Protein AF-A0A9E2CBJ3-F1 (afdb_monomer_lite)

Radius of gyration: 17.36 Å; chains: 1; bounding box: 40×38×41 Å

Sequence (91 aa):
NQGYHIEHNYGHGEKNLCFNFFLLTLLAFYFHQIFELTDRLYQECRKKFGSKRHMWETLRSYIKILIFEDWEELLNFALDPTKYKICFHSP

Structure (mmCIF, N/CA/C/O backbone):
data_AF-A0A9E2CBJ3-F1
#
_entry.id   AF-A0A9E2CBJ3-F1
#
loop_
_atom_site.group_PDB
_atom_site.id
_atom_site.type_symbol
_atom_site.label_atom_id
_atom_site.label_alt_id
_atom_site.label_comp_id
_atom_site.label_asym_id
_atom_site.label_entity_id
_atom_site.label_seq_id
_atom_site.pdbx_PDB_ins_code
_atom_site.Cartn_x
_atom_site.Cartn_y
_atom_site.Cartn_z
_atom_site.occupancy
_atom_site.B_iso_or_equiv
_atom_site.auth_seq_id
_atom_site.auth_comp_id
_atom_site.auth_asym_id
_atom_site.auth_atom_id
_atom_site.pdbx_PDB_model_num
ATOM 1 N N . ASN A 1 1 ? 14.758 7.849 -7.226 1.00 48.84 1 ASN A N 1
ATOM 2 C CA . ASN A 1 1 ? 15.328 6.704 -7.971 1.00 48.84 1 ASN A CA 1
ATOM 3 C C . ASN A 1 1 ? 16.738 6.413 -7.485 1.00 48.84 1 ASN A C 1
ATOM 5 O O . ASN A 1 1 ? 17.696 6.924 -8.043 1.00 48.84 1 ASN A O 1
ATOM 9 N N . GLN A 1 2 ? 16.848 5.667 -6.381 1.00 49.72 2 GLN A N 1
ATOM 10 C CA . GLN A 1 2 ? 18.110 5.363 -5.697 1.00 49.72 2 GLN A CA 1
ATOM 11 C C . GLN A 1 2 ? 18.789 4.124 -6.305 1.00 49.72 2 GLN A C 1
ATOM 13 O O . GLN A 1 2 ? 18.575 3.017 -5.830 1.00 49.72 2 GLN A O 1
ATOM 18 N N . GLY A 1 3 ? 19.591 4.308 -7.357 1.00 46.91 3 GLY A N 1
ATOM 19 C CA . GLY A 1 3 ? 20.528 3.268 -7.807 1.00 46.91 3 GLY A CA 1
ATOM 20 C C . GLY A 1 3 ? 19.881 2.057 -8.482 1.00 46.91 3 GLY A C 1
ATOM 21 O O . GLY A 1 3 ? 20.253 0.921 -8.203 1.00 46.91 3 GLY A O 1
ATOM 22 N N . TYR A 1 4 ? 18.926 2.281 -9.390 1.00 55.53 4 TYR A N 1
ATOM 23 C CA . TYR A 1 4 ? 18.554 1.221 -10.325 1.00 55.53 4 TYR A CA 1
ATOM 24 C C . TYR A 1 4 ? 19.797 0.891 -11.161 1.00 55.53 4 TYR A C 1
ATOM 26 O O . TYR A 1 4 ? 20.218 1.682 -11.999 1.00 55.53 4 TYR A O 1
ATOM 34 N N . HIS A 1 5 ? 20.416 -0.260 -10.908 1.00 52.88 5 HIS A N 1
ATOM 35 C CA . HIS A 1 5 ? 21.456 -0.818 -11.764 1.00 52.88 5 HIS A CA 1
ATOM 36 C C . HIS A 1 5 ? 20.777 -1.376 -13.022 1.00 52.88 5 HIS A C 1
ATOM 38 O O . HIS A 1 5 ? 20.545 -2.580 -13.145 1.00 52.88 5 HIS A O 1
ATOM 44 N N . ILE A 1 6 ? 20.388 -0.468 -13.923 1.00 55.56 6 ILE A N 1
ATOM 45 C CA . ILE A 1 6 ? 19.677 -0.764 -15.181 1.00 55.56 6 ILE A CA 1
ATOM 46 C C . ILE A 1 6 ? 20.545 -1.651 -16.090 1.00 55.56 6 ILE A C 1
ATOM 48 O O . ILE A 1 6 ? 20.031 -2.447 -16.866 1.00 55.56 6 ILE A O 1
ATOM 52 N N . GLU A 1 7 ? 21.864 -1.568 -15.933 1.00 53.22 7 GLU A N 1
ATOM 53 C CA . GLU A 1 7 ? 22.842 -2.211 -16.812 1.00 53.22 7 GLU A CA 1
ATOM 54 C C . GLU A 1 7 ? 23.244 -3.622 -16.354 1.00 53.22 7 GLU A C 1
ATOM 56 O O . GLU A 1 7 ? 23.735 -4.409 -17.155 1.00 53.22 7 GLU A O 1
ATOM 61 N N . HIS A 1 8 ? 23.014 -3.971 -15.082 1.00 53.22 8 HIS A N 1
ATOM 62 C CA . HIS A 1 8 ? 23.495 -5.233 -14.499 1.00 53.22 8 HIS A CA 1
ATOM 63 C C . HIS A 1 8 ? 22.399 -6.268 -14.206 1.00 53.22 8 HIS A C 1
ATOM 65 O O . HIS A 1 8 ? 22.718 -7.432 -13.990 1.00 53.22 8 HIS A O 1
ATOM 71 N N . ASN A 1 9 ? 21.114 -5.893 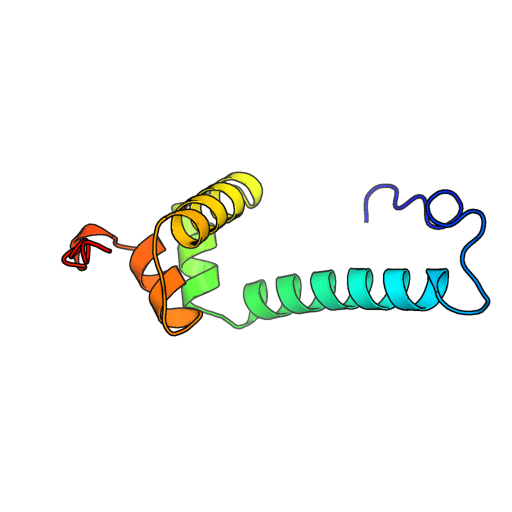-14.229 1.00 49.25 9 ASN A N 1
ATOM 72 C CA . ASN A 1 9 ? 20.015 -6.826 -13.931 1.00 49.25 9 ASN A CA 1
ATOM 73 C C . ASN A 1 9 ? 19.556 -7.688 -15.119 1.00 49.25 9 ASN A C 1
ATOM 75 O O . ASN A 1 9 ? 18.643 -8.492 -14.961 1.00 49.25 9 ASN A O 1
ATOM 79 N N . TYR A 1 10 ? 20.159 -7.549 -16.303 1.00 54.66 10 TYR A N 1
ATOM 80 C CA . TYR A 1 10 ? 19.618 -8.181 -17.512 1.00 54.66 10 TYR A CA 1
ATOM 81 C C . TYR A 1 10 ? 20.675 -8.765 -18.451 1.00 54.66 10 TYR A C 1
ATOM 83 O O . TYR A 1 10 ? 20.470 -8.832 -19.667 1.00 54.66 10 TYR A O 1
ATOM 91 N N . GLY A 1 11 ? 21.804 -9.203 -17.891 1.00 49.69 11 GLY A N 1
ATOM 92 C CA . GLY A 1 11 ? 22.766 -10.019 -18.623 1.00 49.69 11 GLY A CA 1
ATOM 93 C C . GLY A 1 11 ? 22.066 -11.242 -19.225 1.00 49.69 11 GLY A C 1
ATOM 94 O O . GLY A 1 11 ? 21.576 -12.093 -18.493 1.00 49.69 11 GLY A O 1
ATOM 95 N N . HIS A 1 12 ? 22.019 -11.301 -20.559 1.00 55.53 12 HIS A N 1
ATOM 96 C CA . HIS A 1 12 ? 21.530 -12.419 -21.383 1.00 55.53 12 HIS A CA 1
ATOM 97 C C . HIS A 1 12 ? 20.009 -12.647 -21.525 1.00 55.53 12 HIS A C 1
ATOM 99 O O . HIS A 1 12 ? 19.585 -13.768 -21.793 1.00 55.53 12 HIS A O 1
ATOM 105 N N . GLY A 1 13 ? 19.168 -11.611 -21.455 1.00 57.44 13 GLY A N 1
ATOM 106 C CA . GLY A 1 13 ? 17.787 -11.716 -21.960 1.00 57.44 13 GLY A CA 1
ATOM 107 C C . GLY A 1 13 ? 17.721 -11.582 -23.489 1.00 57.44 13 GLY A C 1
ATOM 108 O O . GLY A 1 13 ? 18.342 -10.670 -24.036 1.00 57.44 13 GLY A O 1
ATOM 109 N N . GLU A 1 14 ? 16.967 -12.452 -24.178 1.00 62.00 14 GLU A N 1
ATOM 110 C CA . GLU A 1 14 ? 16.681 -12.333 -25.621 1.00 62.00 14 GLU A CA 1
ATOM 111 C C . GLU A 1 14 ? 16.237 -10.909 -26.006 1.00 62.00 14 GLU A C 1
ATOM 113 O O . GLU A 1 14 ? 15.680 -10.175 -25.181 1.00 62.00 14 GLU A O 1
ATOM 118 N N . LYS A 1 15 ? 16.489 -10.508 -27.265 1.00 58.47 15 LYS A N 1
ATOM 119 C CA . LYS A 1 15 ? 16.178 -9.166 -27.793 1.00 58.47 15 LYS A CA 1
ATOM 120 C C . LYS A 1 15 ? 14.810 -8.687 -27.275 1.00 58.47 15 LYS A C 1
ATOM 122 O O . LYS A 1 15 ? 13.791 -9.304 -27.563 1.00 58.47 15 LYS A O 1
ATOM 127 N N . ASN A 1 16 ? 14.816 -7.564 -26.547 1.00 66.88 16 ASN A N 1
ATOM 128 C CA . ASN A 1 16 ? 13.669 -6.865 -25.937 1.00 66.88 16 ASN A CA 1
ATOM 129 C C . ASN A 1 16 ? 13.183 -7.339 -24.549 1.00 66.88 16 ASN A C 1
ATOM 131 O O . ASN A 1 16 ? 12.423 -6.604 -23.920 1.00 66.88 16 ASN A O 1
ATOM 135 N N . LEU A 1 17 ? 13.637 -8.473 -24.000 1.00 73.81 17 LEU A N 1
ATOM 136 C CA . LEU A 1 17 ? 13.149 -8.954 -22.694 1.00 73.81 17 LEU A CA 1
ATOM 137 C C . LEU A 1 17 ? 13.543 -8.024 -21.532 1.00 73.81 17 LEU A C 1
ATOM 139 O O . LEU A 1 17 ? 12.703 -7.644 -20.720 1.00 73.81 17 LEU A O 1
ATOM 143 N N . CYS A 1 18 ? 14.808 -7.596 -21.506 1.00 75.94 18 CYS A N 1
ATOM 144 C CA . CYS A 1 18 ? 15.335 -6.590 -20.575 1.00 75.94 18 CYS A CA 1
ATOM 145 C C . CYS A 1 18 ? 14.497 -5.301 -20.581 1.00 75.94 18 CYS A C 1
ATOM 147 O O . CYS A 1 18 ? 14.080 -4.792 -19.541 1.00 75.94 18 CYS A O 1
ATOM 149 N N . PHE A 1 19 ? 14.211 -4.802 -21.783 1.00 81.81 19 PHE A N 1
ATOM 150 C CA . PHE A 1 19 ? 13.473 -3.564 -21.982 1.00 81.81 19 PHE A CA 1
ATOM 151 C C . PHE A 1 19 ? 12.016 -3.687 -21.521 1.00 81.81 19 PHE A C 1
ATOM 153 O O . PHE A 1 19 ? 11.508 -2.791 -20.852 1.00 81.81 19 PHE A O 1
ATOM 160 N N . ASN A 1 20 ? 11.367 -4.824 -21.786 1.00 86.19 20 ASN A N 1
ATOM 161 C CA . ASN A 1 20 ? 10.010 -5.089 -21.309 1.00 86.19 20 ASN A CA 1
ATOM 162 C C . ASN A 1 20 ? 9.942 -5.112 -19.776 1.00 86.19 20 ASN A C 1
ATOM 164 O O . ASN A 1 20 ? 9.069 -4.471 -19.195 1.00 86.19 20 ASN A O 1
ATOM 168 N N . PHE A 1 21 ? 10.880 -5.783 -19.101 1.00 84.19 21 PHE A N 1
ATOM 169 C CA . PHE A 1 21 ? 10.931 -5.780 -17.635 1.00 84.19 21 PHE A CA 1
ATOM 170 C C . PHE A 1 21 ? 11.216 -4.394 -17.054 1.00 84.19 21 PHE A C 1
ATOM 172 O O . PHE A 1 21 ? 10.614 -4.013 -16.045 1.00 84.19 21 PHE A O 1
ATOM 179 N N . PHE A 1 22 ? 12.078 -3.612 -17.706 1.00 84.88 22 PHE A N 1
ATOM 180 C CA . PHE A 1 22 ? 12.300 -2.217 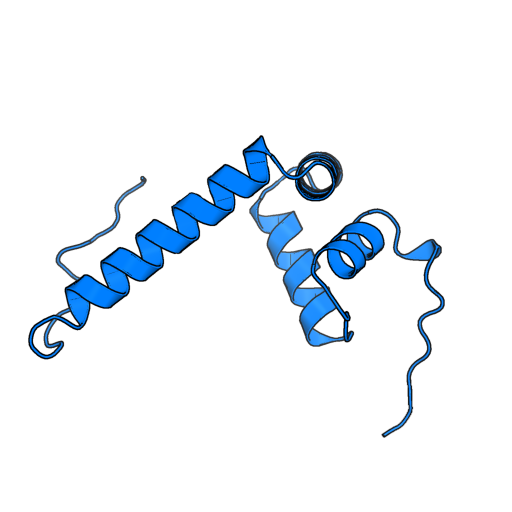-17.342 1.00 84.88 22 PHE A CA 1
ATOM 181 C C . PHE A 1 22 ? 11.012 -1.388 -17.459 1.00 84.88 22 PHE A C 1
ATOM 183 O O . PHE A 1 22 ? 10.654 -0.679 -16.516 1.00 84.88 22 PHE A O 1
ATOM 190 N N . LEU A 1 23 ? 10.278 -1.517 -18.567 1.00 90.06 23 LEU A N 1
ATOM 191 C CA . LEU A 1 23 ? 9.004 -0.824 -18.761 1.00 90.06 23 LEU A CA 1
ATOM 192 C C . LEU A 1 23 ? 7.957 -1.238 -17.725 1.00 90.06 23 LEU A C 1
ATOM 194 O O . LEU A 1 23 ? 7.307 -0.368 -17.154 1.00 90.06 23 LEU A O 1
ATOM 198 N N . LEU A 1 24 ? 7.818 -2.535 -17.436 1.00 90.44 24 LEU A N 1
ATOM 199 C CA . LEU A 1 24 ? 6.888 -3.034 -16.415 1.00 90.44 24 LEU A CA 1
ATOM 200 C C . LEU A 1 24 ? 7.231 -2.496 -15.024 1.00 90.44 24 LEU A C 1
ATOM 202 O O . LEU A 1 24 ? 6.348 -2.088 -14.274 1.00 90.44 24 LEU A O 1
ATOM 206 N N . THR A 1 25 ? 8.521 -2.443 -14.702 1.00 90.31 25 THR A N 1
ATOM 207 C CA . THR A 1 25 ? 9.014 -1.866 -13.452 1.00 90.31 25 THR A CA 1
ATOM 208 C C . THR A 1 25 ? 8.649 -0.387 -13.349 1.00 90.31 25 THR A C 1
ATOM 210 O O . THR A 1 25 ? 8.083 0.050 -12.346 1.00 90.31 25 THR A O 1
ATOM 213 N N . LEU A 1 26 ? 8.937 0.388 -14.397 1.00 91.75 26 LEU A N 1
ATOM 214 C CA . LEU A 1 26 ? 8.623 1.812 -14.443 1.00 91.75 26 LEU A CA 1
ATOM 215 C C . LEU A 1 26 ? 7.109 2.058 -14.359 1.00 91.75 26 LEU A C 1
ATOM 217 O O . LEU A 1 26 ? 6.664 2.934 -13.620 1.00 91.75 26 LEU A O 1
ATOM 221 N N . LEU A 1 27 ? 6.320 1.248 -15.063 1.00 92.94 27 LEU A N 1
ATOM 222 C CA . LEU A 1 27 ? 4.864 1.301 -15.045 1.00 92.94 27 LEU A CA 1
ATOM 223 C C . LEU A 1 27 ? 4.305 1.026 -13.642 1.00 92.94 27 LEU A C 1
ATOM 225 O O . LEU A 1 27 ? 3.453 1.777 -13.169 1.00 92.94 27 LEU A O 1
ATOM 229 N N . ALA A 1 28 ? 4.826 0.015 -12.941 1.00 89.44 28 ALA A N 1
ATOM 230 C CA . ALA A 1 28 ? 4.445 -0.267 -11.559 1.00 89.44 28 ALA A CA 1
ATOM 231 C C . ALA A 1 28 ? 4.743 0.929 -10.636 1.00 89.44 28 ALA A C 1
ATOM 233 O O . ALA A 1 28 ? 3.880 1.340 -9.859 1.00 89.44 28 ALA A O 1
ATOM 234 N N . PHE A 1 29 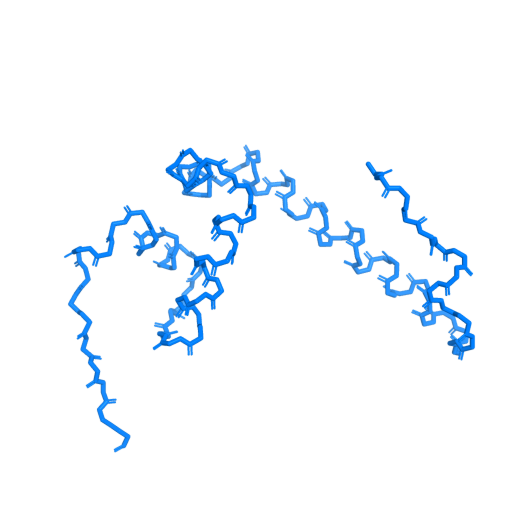? 5.918 1.557 -10.765 1.00 88.94 29 PHE A N 1
ATOM 235 C CA . PHE A 1 29 ? 6.233 2.773 -10.005 1.00 88.94 29 PHE A CA 1
ATOM 236 C C . PHE A 1 29 ? 5.266 3.922 -10.299 1.00 88.94 29 PHE A C 1
ATOM 238 O O . PHE A 1 29 ? 4.845 4.612 -9.366 1.00 88.94 29 PHE A O 1
ATOM 245 N N . TYR A 1 30 ? 4.883 4.115 -11.562 1.00 92.06 30 TYR A N 1
ATOM 246 C CA . TYR A 1 30 ? 3.905 5.138 -11.923 1.00 92.06 30 TYR A CA 1
ATOM 247 C C . TYR A 1 30 ? 2.533 4.868 -11.316 1.00 92.06 30 TYR A C 1
ATOM 249 O O . TYR A 1 30 ? 1.963 5.781 -10.720 1.00 92.06 30 TYR A O 1
ATOM 257 N N . PHE A 1 31 ? 2.028 3.635 -11.378 1.00 89.00 31 PHE A N 1
ATOM 258 C CA . PHE A 1 31 ? 0.757 3.285 -10.738 1.00 89.00 31 PHE A CA 1
ATOM 259 C C . PHE A 1 31 ? 0.776 3.561 -9.235 1.00 89.00 31 PHE A C 1
ATOM 261 O O . PHE A 1 31 ? -0.150 4.175 -8.709 1.00 89.00 31 PHE A O 1
ATOM 268 N N . HIS A 1 32 ? 1.865 3.204 -8.551 1.00 86.50 32 HIS A N 1
ATOM 269 C CA . HIS A 1 32 ? 2.008 3.481 -7.123 1.00 86.50 32 HIS A CA 1
ATOM 270 C C . HIS A 1 32 ? 1.957 4.986 -6.820 1.00 86.50 32 HIS A C 1
ATOM 272 O O . HIS A 1 32 ? 1.396 5.387 -5.798 1.00 86.50 32 HIS A O 1
ATOM 278 N N . GLN A 1 33 ? 2.527 5.821 -7.695 1.00 90.75 33 GLN A N 1
ATOM 279 C CA . GLN A 1 33 ? 2.489 7.273 -7.533 1.00 90.75 33 GLN A CA 1
ATOM 280 C C . GLN A 1 33 ? 1.106 7.856 -7.843 1.00 90.75 33 GLN A C 1
ATOM 282 O O . GLN A 1 33 ? 0.656 8.750 -7.128 1.00 90.75 33 GLN A O 1
ATOM 287 N N . ILE A 1 34 ? 0.425 7.339 -8.869 1.00 92.38 34 ILE A N 1
ATOM 288 C CA . ILE A 1 34 ? -0.944 7.728 -9.227 1.00 92.38 34 ILE A CA 1
ATOM 289 C C . ILE A 1 34 ? -1.898 7.411 -8.073 1.00 92.38 34 ILE A C 1
ATOM 291 O O . ILE A 1 34 ? -2.658 8.289 -7.667 1.00 92.38 34 ILE A O 1
ATOM 295 N N . PHE A 1 35 ? -1.826 6.211 -7.489 1.00 89.06 35 PHE A N 1
ATOM 296 C CA . PHE A 1 35 ? -2.655 5.847 -6.334 1.00 89.06 35 PHE A CA 1
ATOM 297 C C . PHE A 1 35 ? -2.377 6.739 -5.127 1.00 89.06 35 PHE A C 1
ATOM 299 O O . PHE A 1 35 ? -3.310 7.217 -4.492 1.00 89.06 35 PHE A O 1
ATOM 306 N N . GLU A 1 36 ? -1.113 7.068 -4.855 1.00 88.31 36 GLU A N 1
ATOM 307 C CA . GLU A 1 36 ? -0.775 8.002 -3.776 1.00 88.31 36 GLU A CA 1
ATOM 308 C C . GLU A 1 36 ? -1.388 9.399 -3.970 1.00 88.3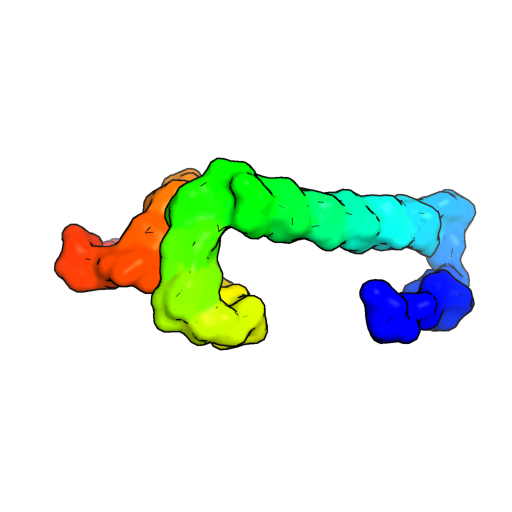1 36 GLU A C 1
ATOM 310 O O . GLU A 1 36 ? -1.695 10.069 -2.986 1.00 88.31 36 GLU A O 1
ATOM 315 N N . LEU A 1 37 ? -1.616 9.832 -5.213 1.00 91.44 37 LEU A N 1
ATOM 316 C CA . LEU A 1 37 ? -2.196 11.142 -5.525 1.00 91.44 37 LEU A CA 1
ATOM 317 C C . LEU A 1 37 ? -3.727 11.136 -5.636 1.00 91.44 37 LEU A C 1
ATOM 319 O O . LEU A 1 37 ? -4.351 12.159 -5.359 1.00 91.44 37 LEU A O 1
ATOM 323 N N . THR A 1 38 ? -4.330 10.020 -6.043 1.00 93.38 38 THR A N 1
ATOM 324 C CA . THR A 1 38 ? -5.739 9.987 -6.479 1.00 93.38 38 THR A CA 1
ATOM 325 C C . THR A 1 38 ? -6.642 9.108 -5.618 1.00 93.38 38 THR A C 1
ATOM 327 O O . THR A 1 38 ? -7.825 9.419 -5.481 1.00 93.38 38 THR A O 1
ATOM 330 N N . ASP A 1 39 ? -6.110 8.050 -5.005 1.00 94.38 39 ASP A N 1
ATOM 331 C CA . ASP A 1 39 ? -6.898 7.086 -4.240 1.00 94.38 39 ASP A CA 1
ATOM 332 C C . ASP A 1 39 ? -6.967 7.510 -2.767 1.00 94.38 39 ASP A C 1
ATOM 334 O O . ASP A 1 39 ? -5.982 7.477 -2.022 1.00 94.38 39 ASP A O 1
ATOM 338 N N . ARG A 1 40 ? -8.165 7.919 -2.338 1.00 96.12 40 ARG A N 1
ATOM 339 C CA . ARG A 1 40 ? -8.418 8.373 -0.966 1.00 96.12 40 ARG A CA 1
ATOM 340 C C . ARG A 1 40 ? -8.224 7.257 0.058 1.00 96.12 40 ARG A C 1
ATOM 342 O O . ARG A 1 40 ? -7.642 7.513 1.107 1.00 96.12 40 ARG A O 1
ATOM 349 N N . LEU A 1 41 ? -8.666 6.032 -0.229 1.00 96.00 41 LEU A N 1
ATOM 350 C CA . LEU A 1 41 ? -8.510 4.906 0.698 1.00 96.00 41 LEU A CA 1
ATOM 351 C C . LEU A 1 41 ? -7.036 4.547 0.855 1.00 96.00 41 LEU A C 1
ATOM 353 O O . LEU A 1 41 ? -6.560 4.316 1.971 1.00 96.00 41 LEU A O 1
ATOM 357 N N . TYR A 1 42 ? -6.290 4.583 -0.250 1.00 94.62 42 TYR A N 1
ATOM 358 C CA . TYR A 1 42 ? -4.848 4.384 -0.218 1.00 94.62 42 TYR A CA 1
ATOM 359 C C . TYR A 1 42 ? -4.158 5.474 0.608 1.00 94.62 42 TYR A C 1
ATOM 361 O O . TYR A 1 42 ? -3.318 5.161 1.452 1.00 94.62 42 TYR A O 1
ATOM 369 N N . GLN A 1 43 ? -4.531 6.745 0.434 1.00 95.12 43 GLN A N 1
ATOM 370 C CA . GLN A 1 43 ? -3.997 7.861 1.226 1.00 95.12 43 GLN A CA 1
ATOM 371 C C . GLN A 1 43 ? -4.287 7.713 2.725 1.00 95.12 43 GLN A C 1
ATOM 373 O O . GLN A 1 43 ? -3.394 7.935 3.545 1.00 95.12 43 GLN A O 1
ATOM 378 N N . GLU A 1 44 ? -5.493 7.293 3.102 1.00 96.31 44 GLU A N 1
ATOM 379 C CA . GLU A 1 44 ? -5.825 7.027 4.505 1.00 96.31 44 GLU A CA 1
ATOM 380 C C . GLU A 1 44 ? -5.020 5.841 5.060 1.00 96.31 44 GLU A C 1
ATOM 382 O O . GLU A 1 44 ? -4.471 5.926 6.162 1.00 96.31 44 GLU A O 1
ATOM 387 N N . CYS A 1 45 ? -4.824 4.775 4.276 1.00 96.00 45 CYS A N 1
ATOM 388 C CA . CYS A 1 45 ? -3.935 3.674 4.654 1.00 96.00 45 CYS A CA 1
ATOM 389 C C . CYS A 1 45 ? -2.494 4.166 4.856 1.00 96.00 45 CYS A C 1
ATOM 391 O O . CYS A 1 45 ? -1.856 3.848 5.863 1.00 96.00 45 CYS A O 1
ATOM 393 N N . ARG A 1 46 ? -1.976 4.993 3.935 1.00 94.19 46 ARG A N 1
ATOM 394 C CA . ARG A 1 46 ? -0.637 5.598 4.044 1.00 94.19 46 ARG A CA 1
ATOM 395 C C . ARG A 1 46 ? -0.478 6.370 5.354 1.00 94.19 46 ARG A C 1
ATOM 397 O O . ARG A 1 46 ? 0.572 6.237 5.985 1.00 94.19 46 ARG A O 1
ATOM 404 N N . LYS A 1 47 ? -1.499 7.130 5.767 1.00 94.81 47 LYS A N 1
ATOM 405 C CA . LYS A 1 47 ? -1.518 7.864 7.044 1.00 94.81 47 LYS A CA 1
ATOM 406 C C . LYS A 1 47 ? -1.565 6.914 8.242 1.00 94.81 47 LYS A C 1
ATOM 408 O O . LYS A 1 47 ? -0.746 7.058 9.144 1.00 94.81 47 LYS A O 1
ATOM 413 N N . LYS A 1 48 ? -2.458 5.915 8.227 1.00 95.50 48 LYS A N 1
ATOM 414 C CA . LYS A 1 48 ? -2.642 4.945 9.323 1.00 95.50 48 LYS A CA 1
ATOM 415 C C . LYS A 1 48 ? -1.372 4.147 9.627 1.00 95.50 48 LYS A C 1
ATOM 417 O O . LYS A 1 48 ? -1.003 3.991 10.785 1.00 95.50 48 LYS A O 1
ATOM 422 N N . PHE A 1 49 ? -0.712 3.625 8.595 1.00 95.12 49 PHE A N 1
ATOM 423 C CA . PHE A 1 49 ? 0.450 2.742 8.757 1.00 95.12 49 PHE A CA 1
ATOM 424 C C . PHE A 1 49 ? 1.789 3.492 8.843 1.00 95.12 49 PHE A C 1
ATOM 426 O O . PHE A 1 49 ? 2.821 2.884 9.139 1.00 95.12 49 PHE A O 1
ATOM 433 N N . GLY A 1 50 ? 1.808 4.796 8.549 1.00 92.06 50 GLY A N 1
ATOM 434 C CA . GLY A 1 50 ? 3.002 5.642 8.556 1.00 92.06 50 GLY A CA 1
ATOM 435 C C . GLY A 1 50 ? 3.987 5.313 7.427 1.00 92.06 50 GLY A C 1
ATOM 436 O O . GLY A 1 50 ? 4.087 6.031 6.429 1.00 92.06 50 GLY A O 1
ATOM 437 N N . SER A 1 51 ? 4.730 4.206 7.530 1.00 93.56 51 SER A N 1
ATOM 438 C CA . SER A 1 51 ? 5.748 3.839 6.530 1.00 93.56 51 SER A CA 1
ATOM 439 C C . SER A 1 51 ? 5.158 3.087 5.325 1.00 93.56 51 SER A C 1
ATOM 441 O O . SER A 1 51 ? 4.199 2.324 5.457 1.00 93.56 51 SER A O 1
ATOM 443 N N . LYS A 1 52 ? 5.712 3.299 4.114 1.00 90.81 52 LYS A N 1
ATOM 444 C CA . LYS A 1 52 ? 5.324 2.549 2.888 1.00 90.81 52 LYS A CA 1
ATOM 445 C C . LYS A 1 52 ? 5.545 1.060 3.070 1.00 90.81 52 LYS A C 1
ATOM 447 O O . LYS A 1 52 ? 4.672 0.263 2.747 1.00 90.81 52 LYS A O 1
ATOM 452 N N . ARG A 1 53 ? 6.692 0.711 3.645 1.00 94.06 53 ARG A N 1
ATOM 453 C CA . ARG A 1 53 ? 7.071 -0.669 3.915 1.00 94.06 53 ARG A CA 1
ATOM 454 C C . ARG A 1 53 ? 6.052 -1.376 4.807 1.00 94.06 53 ARG A C 1
ATOM 456 O O . ARG A 1 53 ? 5.541 -2.410 4.395 1.00 94.06 53 ARG A O 1
ATOM 463 N N . HIS A 1 54 ? 5.719 -0.793 5.960 1.00 96.12 54 HIS A N 1
ATOM 464 C CA . HIS A 1 54 ? 4.789 -1.413 6.903 1.00 96.12 54 HIS A CA 1
ATOM 465 C C . HIS A 1 54 ? 3.398 -1.613 6.289 1.00 96.12 54 HIS A C 1
ATOM 467 O O . HIS A 1 54 ? 2.841 -2.699 6.388 1.00 96.12 54 HIS A O 1
ATOM 473 N N . MET A 1 55 ? 2.874 -0.612 5.570 1.00 95.50 55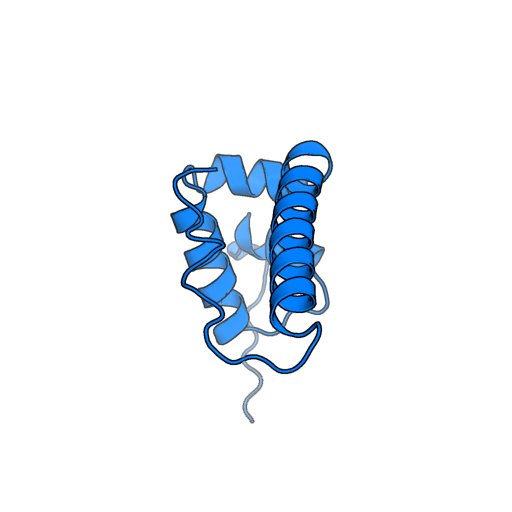 MET A N 1
ATOM 474 C CA . MET A 1 55 ? 1.595 -0.750 4.866 1.00 95.50 55 MET A CA 1
ATOM 475 C C . MET A 1 55 ? 1.606 -1.926 3.881 1.00 95.50 55 MET A C 1
ATOM 477 O O . MET A 1 55 ? 0.725 -2.777 3.929 1.00 95.50 55 MET A O 1
ATOM 481 N N . TRP A 1 56 ? 2.612 -2.002 3.004 1.00 94.94 56 TRP A N 1
ATOM 482 C CA . TRP A 1 56 ? 2.690 -3.064 1.997 1.00 94.94 56 TRP A CA 1
ATOM 483 C C . TRP A 1 56 ? 2.948 -4.447 2.601 1.00 94.94 56 TRP A C 1
ATOM 485 O O . TRP A 1 56 ? 2.444 -5.439 2.079 1.00 94.94 56 TRP A O 1
ATOM 495 N N . GLU A 1 57 ? 3.712 -4.541 3.691 1.00 97.00 57 GLU A N 1
ATOM 496 C CA . GLU A 1 57 ? 3.885 -5.793 4.439 1.00 97.00 57 GLU A CA 1
ATOM 497 C C . GLU A 1 57 ? 2.561 -6.270 5.053 1.00 97.00 57 GLU A C 1
ATOM 499 O O . GLU A 1 57 ? 2.235 -7.455 4.951 1.00 97.00 57 GLU A O 1
ATOM 504 N N . THR A 1 58 ? 1.766 -5.353 5.607 1.00 96.50 58 THR A N 1
ATOM 505 C CA . THR A 1 58 ? 0.436 -5.650 6.152 1.00 96.50 58 THR A CA 1
ATOM 506 C C . THR A 1 58 ? -0.546 -6.085 5.063 1.00 96.50 58 THR A C 1
ATOM 508 O O . THR A 1 58 ? -1.123 -7.165 5.173 1.00 96.50 58 THR A O 1
ATOM 511 N N . LEU A 1 59 ? -0.677 -5.321 3.970 1.00 96.38 59 LEU A N 1
ATOM 512 C CA . LEU A 1 59 ? -1.546 -5.685 2.840 1.00 96.38 59 LEU A CA 1
ATOM 513 C C . LEU A 1 59 ? -1.170 -7.052 2.255 1.00 96.38 59 LEU A C 1
ATOM 515 O O . LEU A 1 59 ? -2.035 -7.894 2.028 1.00 96.38 59 LEU A O 1
ATOM 519 N N . ARG A 1 60 ? 0.133 -7.317 2.084 1.00 96.44 60 ARG A N 1
ATOM 520 C CA . ARG A 1 60 ? 0.627 -8.622 1.620 1.00 96.44 60 ARG A CA 1
ATOM 521 C C . ARG A 1 60 ? 0.256 -9.748 2.579 1.00 96.44 60 ARG A C 1
ATOM 523 O O . ARG A 1 60 ? 0.016 -10.863 2.130 1.00 96.44 60 ARG A O 1
ATOM 530 N N . SER A 1 61 ? 0.253 -9.482 3.882 1.00 96.38 61 SER A N 1
ATOM 531 C CA . SER A 1 61 ? -0.144 -10.474 4.876 1.00 96.38 61 SER A CA 1
ATOM 532 C C . SER A 1 61 ? -1.625 -10.803 4.720 1.00 96.38 61 SER A C 1
ATOM 534 O O . SER A 1 61 ? -1.945 -11.975 4.594 1.00 96.38 61 SER A O 1
ATOM 536 N N . TYR A 1 62 ? -2.500 -9.800 4.598 1.00 95.38 62 TYR A N 1
ATOM 537 C CA . TYR A 1 62 ? -3.935 -10.014 4.377 1.00 95.38 62 TYR A CA 1
ATOM 538 C C . TYR A 1 62 ? -4.234 -10.796 3.100 1.00 95.38 62 TYR A C 1
ATOM 540 O O . TYR A 1 62 ? -4.933 -11.797 3.171 1.00 95.38 62 TYR A O 1
ATOM 548 N N . ILE A 1 63 ? -3.631 -10.427 1.967 1.00 95.31 63 ILE A N 1
ATOM 549 C CA . ILE A 1 63 ? -3.820 -11.139 0.688 1.00 95.31 63 ILE A CA 1
ATOM 550 C C . ILE A 1 63 ? -3.385 -12.615 0.778 1.00 95.31 63 ILE A C 1
ATOM 552 O O . ILE A 1 63 ? -3.915 -13.467 0.075 1.00 95.31 63 ILE A O 1
ATOM 556 N N . LYS A 1 64 ? -2.408 -12.945 1.633 1.00 94.81 64 LYS A N 1
ATOM 557 C CA . LYS A 1 64 ? -1.953 -14.334 1.811 1.00 94.81 64 LYS A CA 1
ATOM 558 C C . LYS A 1 64 ? -2.928 -15.205 2.602 1.00 94.81 64 LYS A C 1
ATOM 560 O O . LYS A 1 64 ? -2.840 -16.422 2.483 1.00 94.81 64 LYS A O 1
ATOM 565 N N . ILE A 1 65 ? -3.768 -14.611 3.451 1.00 93.62 65 ILE A N 1
ATOM 566 C CA . ILE A 1 65 ? -4.622 -15.350 4.396 1.00 93.62 65 ILE A CA 1
ATOM 567 C C . ILE A 1 65 ? -6.122 -15.152 4.160 1.00 93.62 65 ILE A C 1
ATOM 569 O O . ILE A 1 65 ? -6.917 -15.912 4.704 1.00 93.62 65 ILE A O 1
ATOM 573 N N . LEU A 1 66 ? -6.513 -14.147 3.378 1.00 92.38 66 LEU A N 1
ATOM 574 C CA . LEU A 1 66 ? -7.896 -13.759 3.116 1.00 92.38 66 LEU A CA 1
ATOM 575 C C . LEU A 1 66 ? -8.094 -13.538 1.612 1.00 92.38 66 LEU A C 1
ATOM 577 O O . LEU A 1 66 ? -7.161 -13.156 0.904 1.00 92.38 66 LEU A O 1
ATOM 581 N N . ILE A 1 67 ? -9.321 -13.758 1.145 1.00 92.06 67 ILE A N 1
ATOM 582 C CA . ILE A 1 67 ? -9.753 -13.445 -0.220 1.00 92.06 67 ILE A CA 1
ATOM 583 C C . ILE A 1 67 ? -10.553 -12.145 -0.160 1.00 92.06 67 ILE A C 1
ATOM 585 O O . ILE A 1 67 ? -11.403 -11.996 0.713 1.00 92.06 67 ILE A O 1
ATOM 589 N N . PHE A 1 68 ? -10.262 -11.236 -1.085 1.00 93.12 68 PHE A N 1
ATOM 590 C CA . PHE A 1 68 ? -10.980 -9.980 -1.288 1.00 93.12 68 PHE A CA 1
ATOM 591 C C . PHE A 1 68 ? -11.479 -9.950 -2.732 1.00 93.12 68 PHE A C 1
ATOM 593 O O . PHE A 1 68 ? -10.770 -10.421 -3.629 1.00 93.12 68 PHE A O 1
ATOM 600 N N . GLU A 1 69 ? -12.676 -9.420 -2.955 1.00 93.44 69 GLU A N 1
ATOM 601 C CA . GLU A 1 69 ? -13.269 -9.289 -4.288 1.00 93.44 69 GLU A CA 1
ATOM 602 C C . GLU A 1 69 ? -12.546 -8.220 -5.111 1.00 93.44 69 GLU A C 1
ATOM 604 O O . GLU A 1 69 ? -12.315 -8.396 -6.310 1.00 93.44 69 GLU A O 1
ATOM 609 N N . ASP A 1 70 ? -12.133 -7.133 -4.457 1.00 94.12 70 ASP A N 1
ATOM 610 C CA . ASP A 1 70 ? -11.468 -6.015 -5.108 1.00 94.12 70 ASP A CA 1
ATOM 611 C C . ASP A 1 70 ? -10.474 -5.263 -4.199 1.00 94.12 70 ASP A C 1
ATOM 613 O O . ASP A 1 70 ? -10.211 -5.600 -3.040 1.00 94.12 70 ASP A O 1
ATOM 617 N N . TRP A 1 71 ? -9.851 -4.240 -4.785 1.00 93.62 71 TRP A N 1
ATOM 618 C CA . TRP A 1 71 ? -8.867 -3.388 -4.122 1.00 93.62 71 TRP A CA 1
ATOM 619 C C . TRP A 1 71 ? -9.468 -2.528 -3.005 1.00 93.62 71 TRP A C 1
ATOM 621 O O . TRP A 1 71 ? -8.818 -2.300 -1.981 1.00 93.62 71 TRP A O 1
ATOM 631 N N . GLU A 1 72 ? -10.695 -2.048 -3.192 1.00 95.44 72 GLU A N 1
ATOM 632 C CA . GLU A 1 72 ? -11.380 -1.187 -2.235 1.00 95.44 72 GLU A CA 1
ATOM 633 C C . GLU A 1 72 ? -11.728 -1.966 -0.962 1.00 95.44 72 GLU A C 1
ATOM 635 O O . GLU A 1 72 ? -11.488 -1.473 0.145 1.00 95.44 72 GLU A O 1
ATOM 640 N N . GLU A 1 73 ? -12.198 -3.206 -1.097 1.00 95.44 73 GLU A N 1
ATOM 641 C CA . GLU A 1 73 ? -12.473 -4.099 0.027 1.00 95.44 73 GLU A CA 1
ATOM 642 C C . GLU A 1 73 ? -11.206 -4.366 0.856 1.00 95.44 73 GLU A C 1
ATOM 644 O O . GLU A 1 73 ? -11.212 -4.191 2.079 1.00 95.44 73 GLU A O 1
ATOM 649 N N . LEU A 1 74 ? -10.084 -4.691 0.200 1.00 96.19 74 LEU A N 1
ATOM 650 C CA . LEU A 1 74 ? -8.792 -4.888 0.865 1.00 96.19 74 LEU A CA 1
ATOM 651 C C . LEU A 1 74 ? -8.357 -3.647 1.664 1.00 96.19 74 LEU A C 1
ATOM 653 O O . LEU A 1 74 ? -7.903 -3.767 2.808 1.00 96.19 74 LEU A O 1
ATOM 657 N N . LEU A 1 75 ? -8.455 -2.452 1.073 1.00 96.50 75 LEU A N 1
ATOM 658 C CA . LEU A 1 75 ? -8.042 -1.214 1.740 1.00 96.50 75 LEU A CA 1
ATOM 659 C C . LEU A 1 75 ? -8.986 -0.838 2.886 1.00 96.50 75 LEU A C 1
ATOM 661 O O . LEU A 1 75 ? -8.518 -0.444 3.957 1.00 96.50 75 LEU A O 1
ATOM 665 N N . ASN A 1 76 ? -10.297 -1.010 2.710 1.00 96.56 76 ASN A N 1
ATOM 666 C CA . ASN A 1 76 ? -11.272 -0.799 3.777 1.00 96.56 76 ASN A CA 1
ATOM 667 C C . ASN A 1 76 ? -11.045 -1.769 4.944 1.00 96.56 76 ASN A C 1
ATOM 669 O O . ASN A 1 76 ? -11.061 -1.346 6.103 1.00 96.56 76 ASN A O 1
ATOM 673 N N . PHE A 1 77 ? -10.760 -3.043 4.659 1.00 96.12 77 PHE A N 1
ATOM 674 C CA . PHE A 1 77 ? -10.347 -4.009 5.675 1.00 96.12 77 PHE A CA 1
ATOM 675 C C . PHE A 1 77 ? -9.058 -3.565 6.374 1.00 96.12 77 PHE A C 1
ATOM 677 O O . PHE A 1 77 ? -8.971 -3.593 7.599 1.00 96.12 77 PHE A O 1
ATOM 684 N N . ALA A 1 78 ? -8.059 -3.081 5.633 1.00 95.94 78 ALA A N 1
ATOM 685 C CA . ALA A 1 78 ? -6.815 -2.602 6.229 1.00 95.94 78 ALA A CA 1
ATOM 686 C C . ALA A 1 78 ? -7.010 -1.370 7.134 1.00 95.94 78 ALA A C 1
ATOM 688 O O . ALA A 1 78 ? -6.316 -1.233 8.152 1.00 95.94 78 ALA A O 1
ATOM 689 N N . LEU A 1 79 ? -7.961 -0.492 6.806 1.00 96.12 79 LEU A N 1
ATOM 690 C CA . LEU A 1 79 ? -8.339 0.666 7.620 1.00 96.12 79 LEU A CA 1
ATOM 691 C C . LEU A 1 79 ? -9.112 0.279 8.876 1.00 96.12 79 LEU A C 1
ATOM 693 O O . LEU A 1 79 ? -8.844 0.846 9.937 1.00 96.12 79 LEU A O 1
ATOM 697 N N . ASP A 1 80 ? -10.002 -0.702 8.798 1.00 94.69 80 ASP A N 1
ATOM 698 C CA . ASP A 1 80 ? -10.797 -1.140 9.940 1.00 94.69 80 ASP A CA 1
ATOM 699 C C . ASP A 1 80 ? -11.199 -2.621 9.830 1.00 94.69 80 ASP A C 1
ATOM 701 O O . ASP A 1 80 ? -12.307 -2.941 9.391 1.00 94.69 80 ASP A O 1
ATOM 705 N N . PRO A 1 81 ? -10.323 -3.540 10.279 1.00 91.00 81 PRO A N 1
ATOM 706 C CA . PRO A 1 81 ? -10.602 -4.973 10.224 1.00 91.00 81 PRO A CA 1
ATOM 707 C C . PRO A 1 81 ? -11.795 -5.382 11.096 1.00 91.00 81 PRO A C 1
ATOM 709 O O . PRO A 1 81 ? -12.413 -6.413 10.852 1.00 91.00 81 PRO A O 1
ATOM 712 N N . THR A 1 82 ? -12.133 -4.588 12.121 1.00 88.62 82 THR A N 1
ATOM 713 C CA . THR A 1 82 ? -13.165 -4.945 13.110 1.00 88.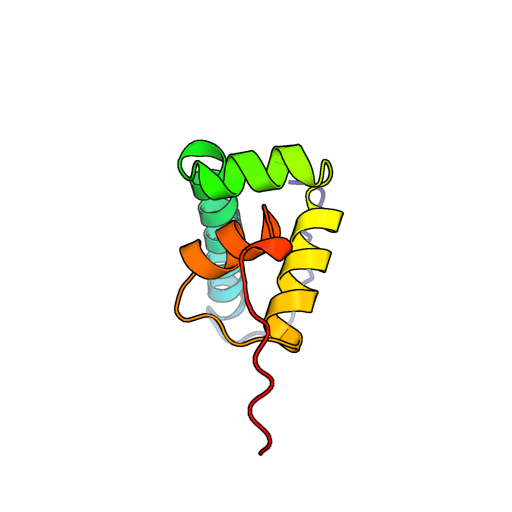62 82 THR A CA 1
ATOM 714 C C . THR A 1 82 ? -14.579 -4.915 12.539 1.00 88.62 82 THR A C 1
ATOM 716 O O . THR A 1 82 ? -15.476 -5.561 13.079 1.00 88.62 82 THR A O 1
ATOM 719 N N . LYS A 1 83 ? -14.775 -4.212 11.418 1.00 85.88 83 LYS A N 1
ATOM 720 C CA . LYS A 1 83 ? -16.049 -4.167 10.688 1.00 85.88 83 LYS A CA 1
ATOM 721 C C . LYS A 1 83 ? -16.381 -5.466 9.963 1.00 85.88 83 LYS A C 1
ATOM 723 O O . LYS A 1 83 ? -17.540 -5.675 9.610 1.00 85.88 83 LYS A O 1
ATOM 728 N N . TYR A 1 84 ? -15.397 -6.335 9.752 1.00 84.25 84 TYR A N 1
ATOM 729 C CA . TYR A 1 84 ? -15.561 -7.545 8.963 1.00 84.25 84 TYR A CA 1
ATOM 730 C C . TYR A 1 84 ? -15.700 -8.760 9.873 1.00 84.25 84 TYR A C 1
ATOM 732 O O . TYR A 1 84 ? -14.865 -9.028 10.738 1.00 84.25 84 TYR A O 1
ATOM 740 N N . LYS A 1 85 ? -16.761 -9.540 9.655 1.00 77.19 85 LYS A N 1
ATOM 741 C CA . LYS A 1 85 ? -16.871 -10.874 10.245 1.00 77.19 85 LYS A CA 1
ATOM 742 C C . LYS A 1 85 ? -15.991 -11.811 9.428 1.00 77.19 85 LYS A C 1
ATOM 744 O O . LYS A 1 85 ? -16.359 -12.185 8.320 1.00 77.19 85 LYS A O 1
ATOM 749 N N . ILE A 1 86 ? -14.829 -12.173 9.967 1.00 70.62 86 ILE A N 1
ATOM 750 C CA . ILE A 1 86 ? -13.940 -13.147 9.329 1.00 70.62 86 ILE A CA 1
ATOM 751 C C . ILE A 1 86 ? -14.595 -14.527 9.452 1.00 70.62 86 ILE A C 1
ATOM 753 O O . ILE A 1 86 ? -14.481 -15.202 10.474 1.00 70.62 86 ILE A O 1
ATOM 757 N N . CYS A 1 87 ? -15.330 -14.924 8.417 1.00 67.56 87 CYS A N 1
ATOM 758 C CA . CYS A 1 87 ? -15.878 -16.265 8.295 1.00 67.56 87 CYS A CA 1
ATOM 759 C C . CYS A 1 87 ? -14.845 -17.139 7.584 1.00 67.56 87 CYS A C 1
ATOM 761 O O . CYS A 1 87 ? -14.686 -17.054 6.369 1.00 67.56 87 CYS A O 1
ATOM 763 N N . PHE A 1 88 ? -14.143 -17.989 8.331 1.00 65.00 88 PHE A N 1
ATOM 764 C CA . PHE A 1 88 ? -13.311 -19.025 7.728 1.00 65.00 88 PHE A CA 1
ATOM 765 C C . PHE A 1 88 ? -14.232 -20.070 7.091 1.00 65.00 88 PHE A C 1
ATOM 767 O O . PHE A 1 88 ? -14.865 -20.853 7.800 1.00 65.00 88 PHE A O 1
ATOM 774 N N . HIS A 1 89 ? -14.345 -20.071 5.761 1.00 58.84 89 HIS A N 1
ATOM 775 C CA . HIS A 1 89 ? -14.899 -21.230 5.067 1.00 58.84 89 HIS A CA 1
ATOM 776 C C . HIS A 1 89 ? -13.910 -22.384 5.245 1.00 58.84 89 HIS A C 1
ATOM 778 O O . HIS A 1 89 ? -12.744 -22.265 4.867 1.00 58.84 89 HIS A O 1
ATOM 784 N N . SER A 1 90 ? -14.353 -23.468 5.889 1.00 49.06 90 SER A N 1
ATOM 785 C CA . SER A 1 90 ? -13.591 -24.719 5.860 1.00 49.06 90 SER A CA 1
ATOM 786 C C . SER A 1 90 ? -13.510 -25.229 4.415 1.00 49.06 90 SER A C 1
ATOM 788 O O . SER A 1 90 ? -14.462 -24.997 3.665 1.00 49.06 90 SER A O 1
ATOM 790 N N . PRO A 1 91 ? -12.385 -25.860 4.031 1.00 61.84 91 PRO A N 1
ATOM 791 C CA . PRO A 1 91 ? -12.178 -26.390 2.685 1.00 61.84 91 PRO A CA 1
ATOM 792 C C . PRO A 1 91 ? -13.184 -27.482 2.309 1.00 61.84 91 PRO A C 1
ATOM 794 O O . PRO A 1 91 ? -13.684 -28.177 3.226 1.00 61.84 91 PRO A O 1
#

Foldseek 3Di:
DPDPPLPPPDPDDDPCPSVVVVVVVVVVVVVVVCCCVPPPLVVLLCVVQVDPVRSVVVLVVCVVPHDDPDDSRSSVCSNPVPVDDPDDDDD

pLDDT: mean 83.43, std 16.15, range [46.91, 97.0]

Secondary structure (DSSP, 8-state):
-----TTTTTTT--TTHHHHHHHHHHHHHHHHHHHHHH-HHHHHHHHHH-SHHHHHHHHHHHHHH---SSHHHHHHHHH-GGGS-------